Protein AF-A0A2R6LE91-F1 (afdb_monomer)

Secondary structure (DSSP, 8-state):
--------GGGEEEEEETTEEEEEEEEETTEEEEEEEETT--EEEEEEEE-

Structure (mmCIF, N/CA/C/O backbone):
data_AF-A0A2R6LE91-F1
#
_entry.id   AF-A0A2R6LE91-F1
#
loop_
_atom_site.group_PDB
_atom_site.id
_atom_site.type_symbol
_atom_site.label_atom_id
_atom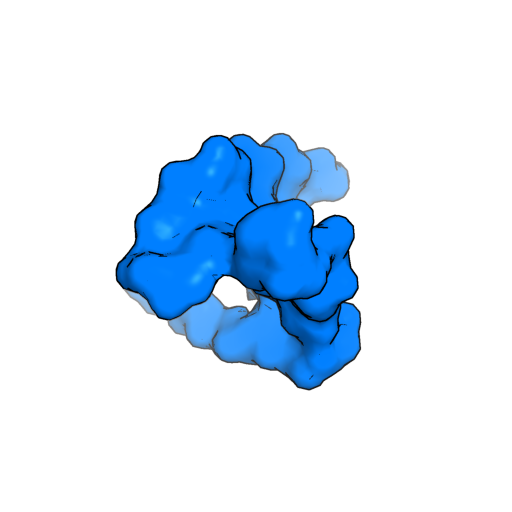_site.label_alt_id
_atom_site.label_comp_id
_atom_site.label_asym_id
_atom_site.label_entity_id
_atom_site.label_seq_id
_atom_site.pdbx_PDB_ins_code
_atom_site.Cartn_x
_atom_site.Cartn_y
_atom_site.Cartn_z
_atom_site.occupancy
_atom_site.B_iso_or_equiv
_atom_site.auth_seq_id
_atom_site.auth_comp_id
_atom_site.auth_asym_id
_atom_site.auth_atom_id
_atom_site.pdbx_PDB_model_num
ATOM 1 N N . LEU A 1 1 ? 8.578 16.497 -16.684 1.00 45.50 1 LEU A N 1
ATOM 2 C CA . LEU A 1 1 ? 7.647 15.950 -15.673 1.00 45.50 1 LEU A CA 1
ATOM 3 C C . LEU A 1 1 ? 7.535 14.459 -15.947 1.00 45.50 1 LEU A C 1
ATOM 5 O O . LEU A 1 1 ? 6.939 14.100 -16.957 1.00 45.50 1 LEU A O 1
ATOM 9 N N . SER A 1 2 ? 8.207 13.620 -15.153 1.00 51.59 2 SER A N 1
ATOM 10 C CA . SER A 1 2 ? 8.155 12.165 -15.338 1.00 51.59 2 SER A CA 1
ATOM 11 C C . SER A 1 2 ? 6.724 11.675 -15.148 1.00 51.59 2 SER A C 1
ATOM 13 O O . SER A 1 2 ? 6.041 12.047 -14.194 1.00 51.59 2 SER A O 1
ATOM 15 N N . ARG A 1 3 ? 6.246 10.895 -16.116 1.00 55.06 3 ARG A N 1
ATOM 16 C CA . ARG A 1 3 ? 4.901 10.326 -16.135 1.00 55.06 3 ARG A CA 1
ATOM 17 C C . ARG A 1 3 ? 4.899 9.134 -15.184 1.00 55.06 3 ARG A C 1
ATOM 19 O O . ARG A 1 3 ? 5.361 8.066 -15.563 1.00 55.06 3 ARG A O 1
ATOM 26 N N . VAL A 1 4 ? 4.396 9.327 -13.966 1.00 54.44 4 VAL A N 1
ATOM 27 C CA . VAL A 1 4 ? 4.149 8.226 -13.026 1.00 54.44 4 VAL A CA 1
ATOM 28 C C . VAL A 1 4 ? 3.168 7.267 -13.700 1.00 54.44 4 VAL A C 1
ATOM 30 O O . VAL A 1 4 ? 2.037 7.653 -14.013 1.00 54.44 4 VAL A O 1
ATOM 33 N N . ARG A 1 5 ? 3.607 6.042 -14.005 1.00 57.25 5 ARG A N 1
ATOM 34 C CA . ARG A 1 5 ? 2.676 4.966 -14.349 1.00 57.25 5 ARG A CA 1
ATOM 35 C C . ARG A 1 5 ? 2.002 4.549 -13.047 1.00 57.25 5 ARG A C 1
ATOM 37 O O . ARG A 1 5 ? 2.677 4.340 -12.046 1.00 57.25 5 ARG A O 1
ATOM 44 N N . ALA A 1 6 ? 0.671 4.551 -13.048 1.00 54.12 6 ALA A N 1
ATOM 45 C CA . ALA A 1 6 ? -0.100 4.056 -11.919 1.00 54.12 6 ALA A CA 1
ATOM 46 C C . ALA A 1 6 ? 0.355 2.623 -11.613 1.00 54.12 6 ALA A C 1
ATOM 48 O O . ALA A 1 6 ? 0.557 1.854 -12.551 1.00 54.12 6 ALA A O 1
ATOM 49 N N . ALA A 1 7 ? 0.551 2.337 -10.324 1.00 60.62 7 ALA A N 1
ATOM 50 C CA . ALA A 1 7 ? 0.928 1.035 -9.791 1.00 60.62 7 ALA A CA 1
ATOM 51 C C . ALA A 1 7 ? 0.094 -0.067 -10.455 1.00 60.62 7 ALA A C 1
ATOM 53 O O . ALA A 1 7 ? -1.134 0.070 -10.541 1.00 6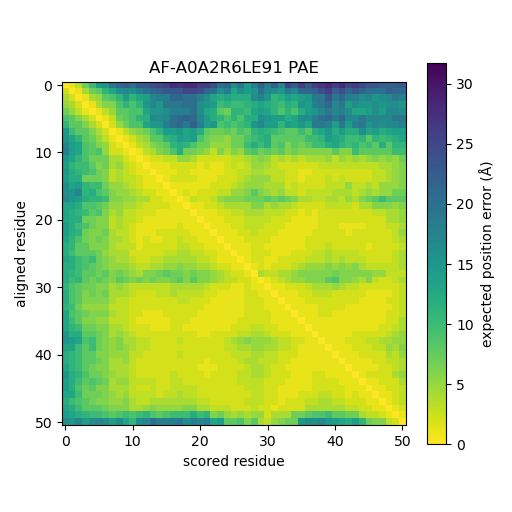0.62 7 ALA A O 1
ATOM 54 N N . ASP A 1 8 ? 0.742 -1.124 -10.946 1.00 66.94 8 ASP A N 1
ATOM 55 C CA . ASP A 1 8 ? 0.004 -2.286 -11.425 1.00 66.94 8 ASP A CA 1
ATOM 56 C C . ASP A 1 8 ? -0.871 -2.826 -10.270 1.00 66.94 8 ASP A C 1
ATOM 58 O O . ASP A 1 8 ? -0.550 -2.627 -9.097 1.00 66.94 8 ASP A O 1
ATOM 62 N N . PRO A 1 9 ? -2.011 -3.489 -10.526 1.00 65.44 9 PRO A N 1
ATOM 63 C CA . PRO A 1 9 ? -2.885 -3.984 -9.455 1.00 65.44 9 PRO A CA 1
ATOM 64 C C . PRO A 1 9 ? -2.176 -4.923 -8.462 1.00 65.44 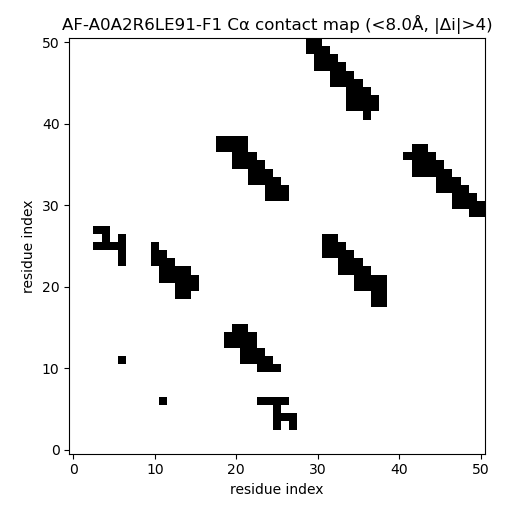9 PRO A C 1
ATOM 66 O O . PRO A 1 9 ? -2.599 -5.055 -7.317 1.00 65.44 9 PRO A O 1
ATOM 69 N N . GLU A 1 10 ? -1.095 -5.561 -8.906 1.00 72.31 10 GLU A N 1
ATOM 70 C CA . GLU A 1 10 ? -0.173 -6.384 -8.115 1.00 72.31 10 GLU A CA 1
ATOM 71 C C . GLU A 1 10 ? 0.762 -5.576 -7.190 1.00 72.31 10 GLU A C 1
ATOM 73 O O . GLU A 1 10 ? 1.270 -6.117 -6.207 1.00 72.31 10 GLU A O 1
ATOM 78 N N . ASP A 1 11 ? 0.923 -4.273 -7.427 1.00 80.38 11 ASP A N 1
ATOM 79 C CA . ASP A 1 11 ? 1.706 -3.345 -6.601 1.00 80.38 11 ASP A CA 1
ATOM 80 C C . ASP A 1 11 ? 0.895 -2.693 -5.472 1.00 80.38 11 ASP A C 1
ATOM 82 O O . ASP A 1 11 ? 1.443 -1.925 -4.673 1.00 80.38 11 ASP A O 1
ATOM 86 N N . ALA A 1 12 ? -0.400 -3.007 -5.373 1.00 88.38 12 ALA A N 1
ATOM 87 C CA . ALA A 1 12 ? -1.265 -2.579 -4.284 1.00 88.38 12 ALA A CA 1
ATOM 88 C C . ALA A 1 12 ? -1.609 -3.757 -3.362 1.00 88.38 12 ALA A C 1
ATOM 90 O O . ALA A 1 12 ? -2.068 -4.811 -3.799 1.00 88.38 12 ALA A O 1
ATOM 91 N N . ALA A 1 13 ? -1.431 -3.572 -2.054 1.00 91.94 13 ALA A N 1
ATOM 92 C CA . ALA A 1 13 ? -1.746 -4.591 -1.060 1.00 91.94 13 ALA A CA 1
ATOM 93 C C . ALA A 1 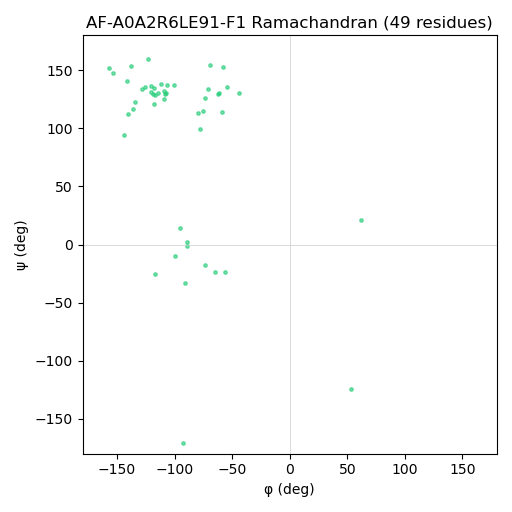13 ? -2.371 -3.984 0.197 1.00 91.94 13 ALA A C 1
ATOM 95 O O . ALA A 1 13 ? -1.921 -2.958 0.703 1.00 91.94 13 ALA A O 1
ATOM 96 N N . VAL A 1 14 ? -3.366 -4.666 0.761 1.00 94.44 14 VAL A N 1
ATOM 97 C CA . VAL A 1 14 ? -3.838 -4.382 2.122 1.00 94.44 14 VAL A CA 1
ATOM 98 C C . VAL A 1 14 ? -2.871 -5.047 3.099 1.00 94.44 14 VAL A C 1
ATOM 100 O O . VAL A 1 14 ? -2.791 -6.273 3.150 1.00 94.44 14 VAL A O 1
ATOM 103 N N . VAL A 1 15 ? -2.131 -4.241 3.860 1.00 94.88 15 VAL A N 1
ATOM 104 C CA . VAL A 1 15 ? -1.116 -4.698 4.828 1.00 94.88 15 VAL A CA 1
ATOM 105 C C . VAL A 1 15 ? -1.627 -4.701 6.274 1.00 94.88 15 VAL A C 1
ATOM 107 O O . VAL A 1 15 ? -0.983 -5.264 7.153 1.00 94.88 15 VAL A O 1
ATOM 110 N N . GLY A 1 16 ? -2.805 -4.124 6.522 1.00 95.12 16 GLY A N 1
ATOM 111 C CA . GLY A 1 16 ? -3.515 -4.171 7.803 1.00 95.12 16 GLY A CA 1
ATOM 112 C C . GLY A 1 16 ? -5.011 -3.926 7.607 1.00 95.12 16 GLY A C 1
ATOM 113 O O . GLY A 1 16 ? -5.393 -3.284 6.632 1.00 95.12 16 GLY A O 1
ATOM 114 N N . ARG A 1 17 ? -5.864 -4.466 8.488 1.00 94.31 17 ARG A N 1
ATOM 115 C CA . ARG A 1 17 ? -7.332 -4.323 8.384 1.00 94.31 17 ARG A CA 1
ATOM 116 C C . ARG A 1 17 ? -7.993 -3.567 9.538 1.00 94.31 17 ARG A C 1
ATOM 118 O O . ARG A 1 17 ? -9.008 -2.942 9.286 1.00 94.31 17 ARG A O 1
ATOM 125 N N . ASP A 1 18 ? -7.392 -3.547 10.728 1.00 93.00 18 ASP A N 1
ATOM 126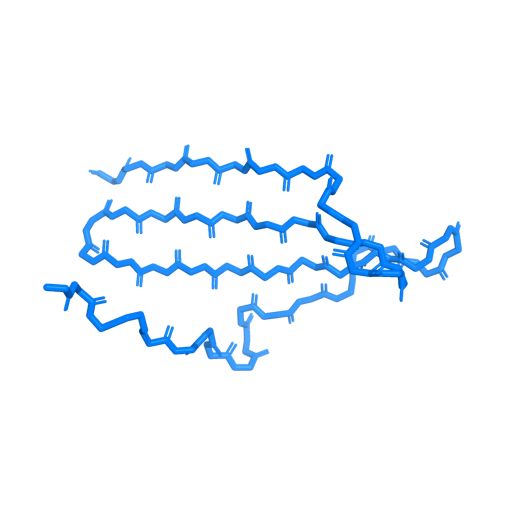 C CA . ASP A 1 18 ? -7.897 -2.817 11.900 1.00 93.00 18 ASP A CA 1
ATOM 127 C C . ASP A 1 18 ? -6.720 -2.234 12.717 1.00 93.00 18 ASP A C 1
ATOM 129 O O . ASP A 1 18 ? -6.126 -2.945 13.535 1.00 93.00 18 ASP A O 1
ATOM 133 N N . PRO A 1 19 ? -6.325 -0.966 12.483 1.00 90.31 19 PRO A N 1
ATOM 134 C CA . PRO A 1 19 ? -6.871 -0.064 11.465 1.00 90.31 19 PRO A CA 1
ATOM 135 C C . PRO A 1 19 ? -6.498 -0.507 10.041 1.00 90.31 19 PRO A C 1
ATOM 137 O O . PRO A 1 19 ? -5.482 -1.183 9.831 1.00 90.31 19 PRO A O 1
ATOM 140 N N . LEU A 1 20 ? -7.314 -0.120 9.056 1.00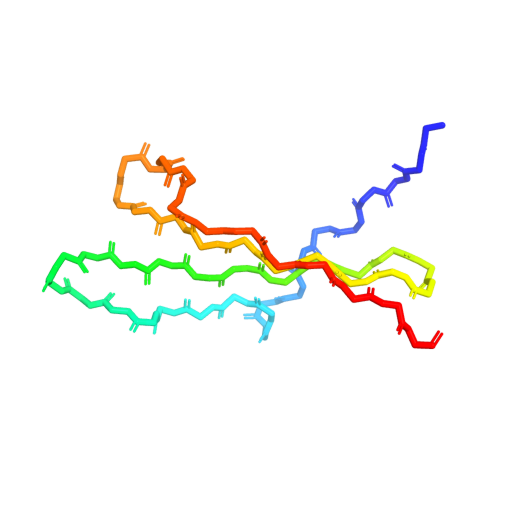 93.94 20 LEU A N 1
ATOM 141 C CA . LEU A 1 20 ? -7.034 -0.392 7.648 1.00 93.94 20 LEU A CA 1
ATOM 142 C C . LEU A 1 20 ? -5.723 0.286 7.239 1.00 93.94 20 LEU A C 1
ATOM 144 O O . LEU A 1 20 ? -5.519 1.474 7.481 1.00 93.94 20 LEU A O 1
ATOM 148 N N . ARG A 1 21 ? -4.839 -0.480 6.599 1.00 96.38 21 ARG A N 1
ATOM 149 C CA . ARG A 1 21 ? -3.587 0.014 6.025 1.00 96.38 21 ARG A CA 1
ATOM 150 C C . ARG A 1 21 ? -3.415 -0.546 4.627 1.00 96.38 21 ARG A C 1
ATOM 152 O O . ARG A 1 21 ? -3.389 -1.767 4.444 1.00 96.38 21 ARG A O 1
ATOM 159 N N . ALA A 1 22 ? -3.270 0.340 3.654 1.00 95.19 22 ALA A N 1
ATOM 160 C CA . ALA A 1 22 ? -3.004 -0.007 2.268 1.00 95.19 22 ALA A CA 1
ATOM 161 C C . ALA A 1 22 ? -1.591 0.432 1.895 1.00 95.19 22 ALA A C 1
ATOM 163 O O . ALA A 1 22 ? -1.150 1.514 2.267 1.00 95.19 22 ALA A O 1
ATOM 164 N N . ARG A 1 23 ? -0.883 -0.412 1.155 1.00 94.62 23 ARG A N 1
ATOM 165 C CA . ARG A 1 23 ? 0.458 -0.149 0.650 1.00 94.62 23 ARG A CA 1
ATOM 166 C C . ARG A 1 23 ? 0.430 -0.151 -0.867 1.00 94.62 23 ARG A C 1
ATOM 168 O O . ARG A 1 23 ? -0.151 -1.063 -1.454 1.00 94.62 23 ARG A O 1
ATOM 175 N N . VAL A 1 24 ? 1.081 0.833 -1.475 1.00 92.31 24 VAL A N 1
ATOM 176 C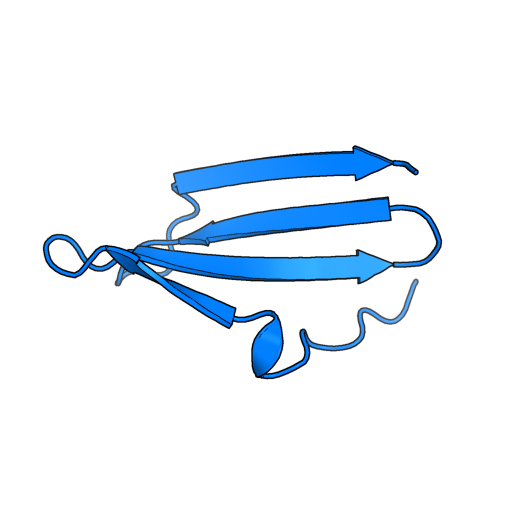 CA . VAL A 1 24 ? 1.242 0.946 -2.926 1.00 92.31 24 VAL A CA 1
ATOM 177 C C . VAL A 1 24 ? 2.715 1.142 -3.255 1.00 92.31 24 VAL A C 1
ATOM 179 O O . VAL A 1 24 ? 3.388 1.961 -2.624 1.00 92.31 24 VAL A O 1
ATOM 182 N N . ARG A 1 25 ? 3.212 0.395 -4.239 1.00 91.00 25 ARG A N 1
ATOM 183 C CA . ARG A 1 25 ? 4.548 0.580 -4.805 1.00 91.00 25 ARG A CA 1
ATOM 184 C C . ARG A 1 25 ? 4.468 1.353 -6.119 1.00 91.00 25 ARG A C 1
ATOM 186 O O . ARG A 1 25 ? 3.622 1.083 -6.961 1.00 91.00 25 ARG A O 1
ATOM 193 N N . TYR A 1 26 ? 5.382 2.296 -6.295 1.00 87.12 26 TYR A N 1
ATOM 194 C CA . TYR A 1 26 ? 5.620 3.009 -7.541 1.00 87.12 26 TYR A CA 1
ATOM 195 C C . TYR A 1 26 ? 7.060 2.772 -7.966 1.00 87.12 26 TYR A C 1
ATOM 197 O O . TYR A 1 26 ? 7.971 2.985 -7.167 1.00 87.12 26 TYR A O 1
ATOM 205 N N . THR A 1 27 ? 7.266 2.404 -9.223 1.00 85.12 27 THR A N 1
ATOM 206 C CA . THR A 1 27 ? 8.602 2.330 -9.816 1.00 85.12 27 THR A CA 1
ATOM 207 C C . THR A 1 27 ? 8.694 3.334 -10.957 1.00 85.12 27 THR A C 1
ATOM 209 O O . THR A 1 27 ? 7.814 3.402 -11.822 1.00 85.12 27 THR A O 1
ATOM 212 N N . ALA A 1 28 ? 9.735 4.157 -10.929 1.00 84.19 28 ALA A N 1
ATOM 213 C CA . ALA A 1 28 ? 10.053 5.123 -11.967 1.00 84.19 28 ALA A CA 1
ATOM 214 C C . ALA A 1 28 ? 11.555 5.054 -12.236 1.00 84.19 28 ALA A C 1
ATOM 216 O O . ALA A 1 28 ? 12.352 5.344 -11.349 1.00 84.19 28 ALA A O 1
ATOM 217 N N . ASP A 1 29 ? 11.917 4.671 -13.460 1.00 86.62 29 ASP A N 1
ATOM 218 C CA . ASP A 1 29 ? 13.301 4.372 -13.836 1.00 86.62 29 ASP A CA 1
ATOM 219 C C . ASP A 1 29 ? 13.905 3.336 -12.860 1.00 86.62 29 ASP A C 1
ATOM 221 O O . ASP A 1 29 ? 13.302 2.280 -12.666 1.00 86.62 29 ASP A O 1
ATOM 225 N N . ASP A 1 30 ? 15.034 3.644 -12.221 1.00 87.00 30 ASP A N 1
ATOM 226 C CA . ASP A 1 30 ? 15.719 2.776 -11.248 1.00 87.00 30 ASP A CA 1
ATOM 227 C C . ASP A 1 30 ? 15.342 3.102 -9.785 1.00 87.00 30 ASP A C 1
ATOM 229 O O . ASP A 1 30 ? 16.029 2.712 -8.839 1.00 87.00 30 ASP A O 1
ATOM 233 N N . GLU A 1 31 ? 14.271 3.877 -9.575 1.00 88.94 31 GLU A N 1
ATOM 234 C CA . GLU A 1 31 ? 13.773 4.254 -8.253 1.00 88.94 31 GLU A CA 1
ATOM 235 C C . GLU A 1 31 ? 12.455 3.560 -7.931 1.00 88.94 31 GLU A C 1
ATOM 237 O O . GLU A 1 31 ? 11.488 3.606 -8.695 1.00 88.94 31 GLU A O 1
ATOM 242 N N . THR A 1 32 ? 12.389 2.991 -6.730 1.00 90.31 32 THR A N 1
ATOM 243 C CA . THR A 1 32 ? 11.161 2.442 -6.161 1.00 90.31 32 THR A CA 1
ATOM 244 C C . THR A 1 32 ? 10.745 3.249 -4.934 1.00 90.31 32 THR A C 1
ATOM 246 O O . THR A 1 32 ? 11.537 3.508 -4.026 1.00 90.31 32 THR A O 1
ATOM 249 N N . LEU A 1 33 ? 9.473 3.641 -4.902 1.00 91.75 33 LEU A N 1
ATOM 250 C CA . LEU A 1 33 ? 8.808 4.326 -3.801 1.00 91.75 33 LEU A CA 1
ATOM 251 C C . LEU A 1 33 ? 7.670 3.443 -3.292 1.00 91.75 33 LEU A C 1
ATOM 253 O O . LEU A 1 33 ? 6.740 3.143 -4.035 1.00 91.75 33 LEU A O 1
ATOM 257 N N . THR A 1 34 ? 7.704 3.070 -2.020 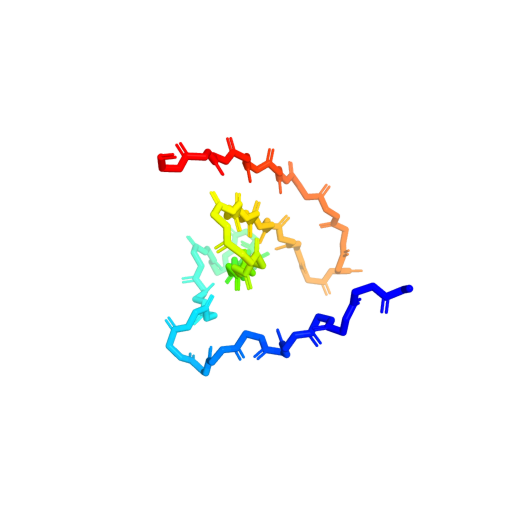1.00 93.31 34 THR A N 1
ATOM 258 C CA . THR A 1 34 ? 6.607 2.351 -1.367 1.00 93.31 34 THR A CA 1
ATOM 259 C C . THR A 1 34 ? 5.931 3.286 -0.378 1.00 93.31 34 THR A C 1
ATOM 261 O O . THR A 1 34 ? 6.592 3.866 0.478 1.00 93.31 34 THR A O 1
ATOM 264 N N . VAL A 1 35 ? 4.619 3.461 -0.511 1.00 95.12 35 VAL A N 1
ATOM 265 C CA . VAL A 1 35 ? 3.819 4.340 0.348 1.00 95.12 35 VAL A CA 1
ATOM 266 C C . VAL A 1 35 ? 2.784 3.500 1.073 1.00 95.12 35 VAL A C 1
ATOM 268 O O . VAL A 1 35 ? 2.054 2.739 0.434 1.00 95.12 35 VAL A O 1
ATOM 271 N N . THR A 1 36 ? 2.698 3.654 2.392 1.00 95.94 36 THR A N 1
ATOM 272 C CA . THR A 1 36 ? 1.609 3.087 3.193 1.00 95.94 36 THR A CA 1
ATOM 273 C C . THR A 1 36 ? 0.681 4.203 3.648 1.00 95.94 36 THR A C 1
ATOM 275 O O . THR A 1 36 ? 1.137 5.199 4.209 1.00 95.94 36 THR A O 1
ATOM 278 N N . VAL A 1 37 ? -0.617 4.017 3.432 1.00 96.06 37 VAL A N 1
ATOM 279 C CA . VAL A 1 37 ? -1.677 4.941 3.842 1.00 96.06 37 VAL A CA 1
ATOM 280 C C . VAL A 1 37 ? -2.705 4.252 4.731 1.00 96.06 37 VAL A C 1
ATOM 282 O O . VAL A 1 37 ? -2.824 3.021 4.717 1.00 96.06 37 VAL A O 1
ATOM 285 N N . ASP A 1 38 ? -3.450 5.041 5.495 1.00 96.19 38 ASP A N 1
ATOM 286 C CA . ASP A 1 38 ? -4.612 4.580 6.256 1.00 96.19 38 ASP A CA 1
ATOM 287 C C . ASP A 1 38 ? -5.938 4.733 5.481 1.00 96.19 38 ASP A C 1
ATOM 289 O O . ASP A 1 38 ? -5.962 5.023 4.281 1.00 96.19 38 ASP A O 1
ATOM 293 N N . GLU A 1 39 ? -7.062 4.518 6.169 1.00 93.38 39 GLU A N 1
ATOM 294 C CA . GLU A 1 39 ? -8.413 4.700 5.617 1.00 93.38 39 GLU A CA 1
ATOM 295 C C . GLU A 1 39 ? -8.757 6.150 5.238 1.00 93.38 39 GLU A C 1
ATOM 297 O O . GLU A 1 39 ? -9.610 6.365 4.376 1.00 93.38 39 GLU A O 1
ATOM 302 N N . SER A 1 40 ? -8.080 7.133 5.836 1.00 95.69 40 SER A N 1
ATOM 303 C CA . SER A 1 40 ? -8.223 8.562 5.532 1.00 95.69 40 SER A CA 1
ATOM 304 C C . SER A 1 40 ? -7.277 9.018 4.416 1.00 95.69 40 SER A C 1
ATOM 306 O O . SER A 1 40 ? -7.273 10.196 4.056 1.00 95.69 40 SER A O 1
ATOM 308 N N . LEU A 1 41 ? -6.499 8.088 3.846 1.00 93.25 41 LEU A N 1
ATOM 309 C CA . LEU A 1 41 ? -5.410 8.344 2.903 1.00 93.25 41 LEU A CA 1
ATOM 310 C C . LEU A 1 41 ? -4.273 9.188 3.500 1.00 93.25 41 LEU A C 1
ATOM 312 O O . LEU A 1 41 ? -3.488 9.782 2.753 1.00 93.25 41 LEU A O 1
ATOM 316 N N . GLU A 1 42 ? -4.147 9.226 4.828 1.00 95.75 42 GLU A N 1
ATOM 317 C CA . GLU A 1 42 ? -2.978 9.815 5.468 1.00 95.75 42 GLU A CA 1
ATOM 318 C C . GLU A 1 42 ? -1.769 8.908 5.255 1.00 95.75 42 GLU A C 1
ATOM 320 O O . GLU A 1 42 ? -1.835 7.688 5.415 1.00 95.75 42 GLU A O 1
ATOM 325 N N . VAL A 1 43 ? -0.643 9.512 4.876 1.00 95.81 43 VAL A N 1
ATOM 326 C CA . VAL A 1 43 ? 0.607 8.785 4.665 1.00 95.81 43 VAL A CA 1
ATOM 327 C C . VAL A 1 43 ? 1.204 8.428 6.019 1.00 95.81 43 VAL A C 1
ATOM 329 O O . VAL A 1 43 ? 1.624 9.304 6.772 1.00 95.81 43 VAL A O 1
ATOM 332 N N . LEU A 1 44 ? 1.271 7.130 6.301 1.00 95.94 44 LEU A N 1
ATOM 333 C CA . LEU A 1 44 ? 1.848 6.595 7.530 1.00 95.94 44 LEU A CA 1
ATOM 334 C C . LEU A 1 44 ? 3.335 6.282 7.383 1.00 95.94 44 LEU A C 1
ATOM 336 O O . LEU A 1 44 ? 4.078 6.378 8.357 1.00 95.94 44 LEU A O 1
ATOM 340 N N . ASP A 1 45 ? 3.748 5.859 6.187 1.00 95.44 45 ASP A N 1
ATOM 341 C CA . ASP A 1 45 ? 5.119 5.438 5.921 1.00 95.44 45 ASP A CA 1
ATOM 342 C C . ASP A 1 45 ? 5.506 5.624 4.451 1.00 95.44 45 ASP A C 1
ATOM 344 O O . ASP A 1 45 ? 4.667 5.501 3.549 1.00 95.44 45 ASP A O 1
ATOM 348 N N . VAL A 1 46 ? 6.787 5.927 4.229 1.00 95.56 46 VAL A N 1
ATOM 349 C CA . VAL A 1 46 ? 7.377 6.132 2.904 1.00 95.56 46 VAL A CA 1
ATOM 350 C C . VAL A 1 46 ? 8.765 5.508 2.863 1.00 95.56 46 VAL A C 1
ATOM 352 O O . VAL A 1 46 ? 9.712 6.034 3.449 1.00 95.56 46 VAL A O 1
ATOM 355 N N . GLU A 1 47 ? 8.909 4.449 2.076 1.00 94.62 47 GLU A N 1
ATOM 356 C CA . GLU A 1 47 ? 10.190 3.796 1.823 1.00 94.62 47 GLU A CA 1
ATOM 357 C C . GLU A 1 47 ? 10.673 4.120 0.409 1.00 94.62 47 GLU A C 1
ATOM 359 O O . GLU A 1 47 ? 9.900 4.114 -0.553 1.00 94.62 47 GLU A O 1
ATOM 364 N N . ARG A 1 48 ? 11.970 4.407 0.275 1.00 94.19 48 ARG A N 1
ATOM 365 C CA . ARG A 1 48 ? 12.624 4.661 -1.012 1.00 94.19 48 ARG A CA 1
ATOM 366 C C . ARG A 1 48 ? 13.813 3.741 -1.175 1.00 94.19 48 ARG A C 1
ATOM 368 O O . ARG A 1 48 ? 14.634 3.633 -0.266 1.00 94.19 48 ARG A O 1
ATOM 375 N N . SER A 1 49 ? 13.937 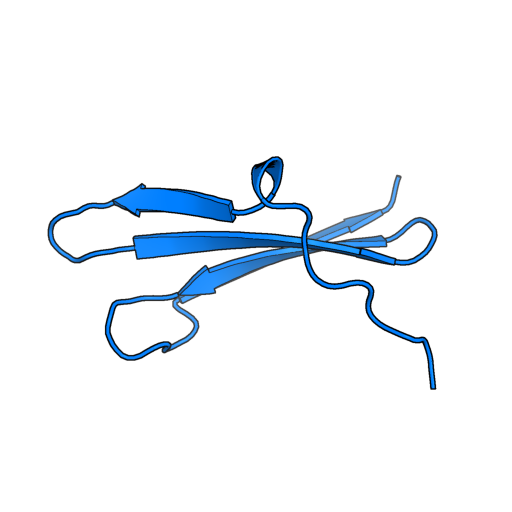3.158 -2.354 1.00 91.88 49 SER A N 1
ATOM 376 C CA . SER A 1 49 ? 15.098 2.368 -2.740 1.00 91.88 49 SER A CA 1
ATOM 377 C C . SER A 1 49 ? 15.512 2.684 -4.171 1.00 91.88 49 SER A C 1
ATOM 379 O O . SER A 1 49 ? 14.699 3.109 -4.994 1.00 91.88 49 SER A O 1
ATOM 381 N N . ARG A 1 50 ? 16.800 2.480 -4.437 1.00 86.69 50 ARG A N 1
ATOM 382 C CA . ARG A 1 50 ? 17.392 2.434 -5.772 1.00 86.69 50 ARG A CA 1
ATOM 383 C C . ARG A 1 50 ? 18.026 1.066 -5.946 1.00 86.69 50 ARG A C 1
ATOM 385 O O . ARG A 1 50 ? 18.659 0.601 -4.994 1.00 86.69 50 ARG A O 1
ATOM 392 N N . ASP A 1 51 ? 17.818 0.462 -7.106 1.00 65.94 51 ASP A N 1
ATOM 393 C CA . ASP A 1 51 ? 18.579 -0.714 -7.536 1.00 65.94 51 ASP A CA 1
ATOM 394 C C . ASP A 1 51 ? 19.990 -0.320 -8.015 1.00 65.94 51 ASP A C 1
ATOM 396 O O . ASP A 1 51 ? 20.176 0.831 -8.484 1.00 65.94 51 ASP A O 1
#

Solvent-accessible surface area (backbone atoms only — not comparable to full-atom values): 3106 Å² total; per-residue (Å²): 130,87,79,80,61,77,52,55,80,88,37,49,45,79,78,39,74,87,71,42,26,40,34,40,41,38,70,55,92,64,36,40,41,37,40,30,24,40,85,85,64,48,78,77,47,79,48,78,49,68,121

pLDDT: mean 85.12, std 14.55, range [45.5, 96.38]

Nearest PDB structures (foldseek):
  2oqb-assembly1_B  TM=8.876E-01  e=5.009E+00  Rattus norvegicus
  1qhw-assembly1_A  TM=8.072E-01  e=7.507E+00  Rattus norvegicus
  7zty-assembly1_A  TM=5.592E-01  e=2.810E+00  Thermochaetoides thermophila
  8fo9-assembly1_E  TM=6.081E-01  e=7.086E+00  Homo sapiens
  8fo9-assembly1_F  TM=6.099E-01  e=7.086E+00  Homo sapiens

Sequence (51 aa):
LSRVRAADPEDAAVVGRDPLRARVRYTADDETLTVTVDESLEVLDVERSRD

Mean predicted aligned error: 5.7 Å

Radius of gyration: 11.59 Å; Cα contacts (8 Å, |Δi|>4): 90; chains: 1; bounding box: 27×22×28 Å

Foldseek 3Di:
DQDFDAADPVQWDFPDVVQTKIWGWTDDDQKIWIFIATPVRDTPDIDIDGD